Protein AF-A0A1X0Y558-F1 (afdb_monomer_lite)

Structure (mmCIF, N/CA/C/O backbone):
data_AF-A0A1X0Y558-F1
#
_entry.id   AF-A0A1X0Y558-F1
#
loop_
_atom_site.group_PDB
_atom_site.id
_atom_site.type_symbol
_atom_site.label_atom_id
_atom_site.label_alt_id
_atom_site.label_comp_id
_atom_site.label_asym_id
_atom_site.label_entity_id
_atom_site.label_seq_id
_atom_site.pdbx_PDB_ins_code
_atom_site.Cartn_x
_atom_site.Cartn_y
_atom_site.Cartn_z
_atom_site.occupancy
_atom_site.B_iso_or_equiv
_atom_site.auth_seq_id
_atom_site.auth_comp_id
_atom_site.auth_asym_id
_atom_site.auth_atom_id
_atom_site.pdbx_PDB_model_num
ATOM 1 N N . MET A 1 1 ? -13.950 27.191 13.788 1.00 58.34 1 MET A N 1
ATOM 2 C CA . MET A 1 1 ? -12.545 26.919 14.179 1.00 58.34 1 MET A CA 1
ATOM 3 C C . MET A 1 1 ? -12.080 25.517 13.777 1.00 58.34 1 MET A C 1
ATOM 5 O O . MET A 1 1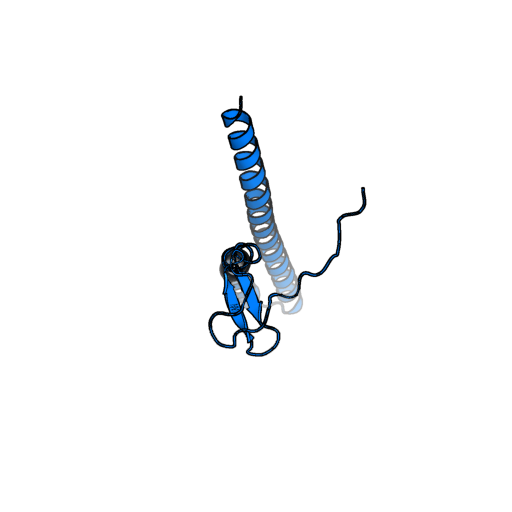 ? -11.037 25.411 13.156 1.00 58.34 1 MET A O 1
ATOM 9 N N . PHE A 1 2 ? -12.852 24.455 14.048 1.00 59.31 2 PHE A N 1
ATOM 10 C CA . PHE A 1 2 ? -12.465 23.069 13.726 1.00 59.31 2 PHE A CA 1
ATOM 11 C C . PHE A 1 2 ? -12.297 22.786 12.216 1.00 59.31 2 PHE A C 1
ATOM 13 O O . PHE A 1 2 ? -11.346 22.121 11.825 1.00 59.31 2 PHE A O 1
ATOM 20 N N . ALA A 1 3 ? -13.158 23.354 11.363 1.00 57.38 3 ALA A N 1
ATOM 21 C CA . ALA A 1 3 ? -13.090 23.170 9.906 1.00 57.38 3 ALA A CA 1
ATOM 22 C C . ALA A 1 3 ? -11.770 23.680 9.288 1.00 57.38 3 ALA A C 1
ATOM 24 O O . ALA A 1 3 ? -11.123 22.963 8.537 1.00 57.38 3 ALA A O 1
ATOM 25 N N . ILE A 1 4 ? -11.299 24.856 9.718 1.00 69.62 4 ILE A N 1
ATOM 26 C CA . ILE A 1 4 ? -10.053 25.472 9.224 1.00 69.62 4 ILE A CA 1
ATOM 27 C C . ILE A 1 4 ? -8.829 24.596 9.545 1.00 69.62 4 ILE A C 1
ATOM 29 O O . ILE A 1 4 ? -7.890 24.503 8.757 1.00 69.62 4 ILE A O 1
ATOM 33 N N . ILE A 1 5 ? -8.844 23.923 10.700 1.00 70.94 5 ILE A N 1
ATOM 34 C CA . ILE A 1 5 ? -7.765 23.019 11.119 1.00 70.94 5 ILE A CA 1
ATOM 35 C C . ILE A 1 5 ? -7.758 21.755 10.250 1.00 70.94 5 ILE A C 1
ATOM 37 O O . ILE A 1 5 ? -6.685 21.284 9.869 1.00 70.94 5 ILE A O 1
ATOM 41 N N . VAL A 1 6 ? -8.937 21.227 9.908 1.00 72.62 6 VAL A N 1
ATOM 42 C CA . VAL A 1 6 ? -9.075 20.056 9.032 1.00 72.62 6 VAL A CA 1
ATOM 43 C C . VAL A 1 6 ? -8.594 20.380 7.618 1.00 72.62 6 VAL A C 1
ATOM 45 O O . VAL A 1 6 ? -7.779 19.629 7.086 1.00 72.62 6 VAL A O 1
ATOM 48 N N . ASP A 1 7 ? -8.995 21.519 7.054 1.00 66.69 7 ASP A N 1
ATOM 49 C CA . ASP A 1 7 ? -8.587 21.936 5.706 1.00 66.69 7 ASP A CA 1
ATOM 50 C C . ASP A 1 7 ? -7.076 22.181 5.610 1.00 66.69 7 ASP A C 1
ATOM 52 O O . ASP A 1 7 ? -6.433 21.748 4.654 1.00 66.69 7 ASP A O 1
ATOM 56 N N . TYR A 1 8 ? -6.472 22.791 6.636 1.00 77.44 8 TYR A N 1
ATOM 57 C CA . TYR A 1 8 ? -5.022 22.989 6.700 1.00 77.44 8 TYR A CA 1
ATOM 58 C C . TYR A 1 8 ? -4.254 21.659 6.754 1.00 77.44 8 TYR A C 1
ATOM 60 O O . TYR A 1 8 ? -3.259 21.479 6.046 1.00 77.44 8 TYR A O 1
ATOM 68 N N . PHE A 1 9 ? -4.715 20.701 7.564 1.00 71.31 9 PHE A N 1
ATOM 69 C CA . PHE A 1 9 ? -4.091 19.378 7.644 1.00 71.31 9 PHE A CA 1
ATOM 70 C C . PHE A 1 9 ? -4.263 18.580 6.353 1.00 71.31 9 PHE A C 1
ATOM 72 O O . PHE A 1 9 ? -3.311 17.934 5.908 1.00 71.31 9 PHE A O 1
ATOM 79 N N . LEU A 1 10 ? -5.440 18.653 5.731 1.00 65.62 10 LEU A N 1
ATOM 80 C CA . LEU A 1 10 ? -5.721 17.986 4.467 1.00 65.62 10 LEU A CA 1
ATOM 81 C C . LEU A 1 10 ? -4.849 18.566 3.350 1.00 65.62 10 LEU A C 1
ATOM 83 O O . LEU A 1 10 ? -4.174 17.815 2.651 1.00 65.62 10 LEU A O 1
ATOM 87 N N . ALA A 1 11 ? -4.773 19.894 3.246 1.00 62.66 11 ALA A N 1
ATOM 88 C CA . ALA A 1 11 ? -3.935 20.581 2.272 1.00 62.66 11 ALA A CA 1
ATOM 89 C C . ALA A 1 11 ? -2.453 20.243 2.467 1.00 62.66 11 ALA A C 1
ATOM 91 O O . ALA A 1 11 ? -1.773 19.903 1.504 1.00 62.66 11 ALA A O 1
ATOM 92 N N . LYS A 1 12 ? -1.949 20.245 3.707 1.00 69.50 12 LYS A N 1
ATOM 93 C CA . LYS A 1 12 ? -0.552 19.894 4.009 1.00 69.50 12 LYS A CA 1
ATOM 94 C C . LYS A 1 12 ? -0.236 18.427 3.701 1.00 69.50 12 LYS A C 1
ATOM 96 O O . LYS A 1 12 ? 0.848 18.126 3.198 1.00 69.50 12 LYS A O 1
ATOM 101 N N . PHE A 1 13 ? -1.176 17.518 3.961 1.00 66.50 13 PHE A N 1
ATOM 102 C CA . PHE A 1 13 ? -1.039 16.095 3.646 1.00 66.50 13 PHE A CA 1
ATOM 103 C C . PHE A 1 13 ? -1.053 15.836 2.135 1.00 66.50 13 PHE A C 1
ATOM 105 O O . PHE A 1 13 ? -0.196 15.109 1.626 1.00 66.50 13 PHE A O 1
ATOM 112 N N . ILE A 1 14 ? -1.977 16.476 1.415 1.00 64.75 14 ILE A N 1
ATOM 113 C CA . ILE A 1 14 ? -2.054 16.426 -0.047 1.00 64.75 14 ILE A CA 1
ATOM 114 C C . ILE A 1 14 ? -0.765 17.002 -0.633 1.00 64.75 14 ILE A C 1
ATOM 116 O O . ILE A 1 14 ? -0.099 16.314 -1.396 1.00 64.75 14 ILE A O 1
ATOM 120 N N . TYR A 1 15 ? -0.340 18.191 -0.202 1.00 64.25 15 TYR A N 1
ATOM 121 C CA . TYR A 1 15 ? 0.850 18.868 -0.716 1.00 64.25 15 TYR A CA 1
ATOM 122 C C . TYR A 1 15 ? 2.136 18.059 -0.496 1.00 64.25 15 TYR A C 1
ATOM 124 O O . TYR A 1 15 ? 2.945 17.926 -1.411 1.00 64.25 15 TYR A O 1
ATOM 132 N N . SER A 1 16 ? 2.313 17.446 0.680 1.00 65.94 16 SER A N 1
ATOM 133 C CA . SER A 1 16 ? 3.480 16.600 0.964 1.00 65.94 16 SER A CA 1
ATOM 134 C C . SER A 1 16 ? 3.535 15.361 0.068 1.00 65.94 16 SER A C 1
ATOM 136 O O . SER A 1 16 ? 4.595 15.054 -0.478 1.00 65.94 16 SER A O 1
ATOM 138 N N . LYS A 1 17 ? 2.408 14.666 -0.130 1.00 63.56 17 LYS A N 1
ATOM 139 C CA . LYS A 1 17 ? 2.363 13.484 -1.003 1.00 63.56 17 LYS A CA 1
ATOM 140 C C . LYS A 1 17 ? 2.468 13.837 -2.486 1.00 63.56 17 LYS A C 1
ATOM 142 O O . LYS A 1 17 ? 3.075 13.080 -3.242 1.00 63.56 17 LYS A O 1
ATOM 147 N N . PHE A 1 18 ? 1.900 14.970 -2.890 1.00 65.62 18 PHE A N 1
ATOM 148 C CA . PHE A 1 18 ? 1.906 15.442 -4.272 1.00 65.62 18 PHE A CA 1
ATOM 149 C C . PHE A 1 18 ? 3.309 15.903 -4.684 1.00 65.62 18 PHE A C 1
ATOM 151 O O . PHE A 1 18 ? 3.806 15.502 -5.733 1.00 65.62 18 PHE A O 1
ATOM 158 N N . ASN A 1 19 ? 4.008 16.641 -3.818 1.00 71.81 19 ASN A N 1
ATOM 159 C CA . ASN A 1 19 ? 5.341 17.161 -4.119 1.00 71.81 19 ASN A CA 1
ATOM 160 C C . ASN A 1 19 ? 6.388 16.045 -4.295 1.00 71.81 19 ASN A C 1
ATOM 162 O O . ASN A 1 19 ? 7.187 16.088 -5.225 1.00 71.81 19 ASN A O 1
ATOM 166 N N . SER A 1 20 ? 6.356 14.993 -3.466 1.00 68.56 20 SER A N 1
ATOM 167 C CA . SER A 1 20 ? 7.279 13.855 -3.616 1.00 68.56 20 SER A CA 1
ATOM 168 C C . SER A 1 20 ? 7.025 13.035 -4.8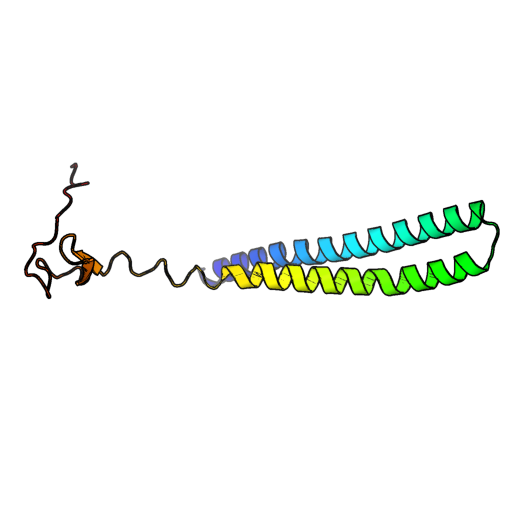85 1.00 68.56 20 SER A C 1
ATOM 170 O O . SER A 1 20 ? 7.967 12.496 -5.462 1.00 68.56 20 SER A O 1
ATOM 172 N N . PHE A 1 21 ? 5.773 12.952 -5.342 1.00 72.94 21 PHE A N 1
ATOM 173 C CA . PHE A 1 21 ? 5.430 12.273 -6.592 1.00 72.94 21 PHE A CA 1
ATOM 174 C C . PHE A 1 21 ? 5.939 13.054 -7.813 1.00 72.94 21 PHE A C 1
ATOM 176 O O . PHE A 1 21 ? 6.632 12.490 -8.660 1.00 72.94 21 PHE A O 1
ATOM 183 N N . PHE A 1 22 ? 5.678 14.364 -7.863 1.00 74.75 22 PHE A N 1
ATOM 184 C CA . PHE A 1 22 ? 6.154 15.226 -8.948 1.00 74.75 22 PHE A CA 1
ATOM 185 C C . PHE A 1 22 ? 7.680 15.351 -8.981 1.00 74.75 22 PHE A C 1
ATOM 187 O O . PHE A 1 22 ? 8.261 15.298 -10.063 1.00 74.75 22 PHE A O 1
ATOM 194 N N . ALA A 1 23 ? 8.343 15.429 -7.824 1.00 72.50 23 ALA A N 1
ATOM 195 C CA . ALA A 1 23 ? 9.803 15.434 -7.752 1.00 72.50 23 ALA A CA 1
ATOM 196 C C . ALA A 1 23 ? 10.415 14.144 -8.329 1.00 72.50 23 ALA A C 1
ATOM 198 O O . ALA A 1 23 ? 11.404 14.207 -9.057 1.00 72.50 23 ALA A O 1
ATOM 199 N N . GLY A 1 24 ? 9.804 12.982 -8.066 1.00 71.06 24 GLY A N 1
ATOM 200 C CA . GLY A 1 24 ? 10.246 11.700 -8.624 1.00 71.06 24 GLY A CA 1
ATOM 201 C C . GLY A 1 24 ? 10.091 11.619 -10.145 1.00 71.06 24 GLY A C 1
ATOM 202 O O . GLY A 1 24 ? 11.002 11.154 -10.833 1.00 71.06 24 GLY A O 1
ATOM 203 N N . ILE A 1 25 ? 8.976 12.122 -10.683 1.00 74.44 25 ILE A N 1
ATOM 204 C CA . ILE A 1 25 ? 8.751 12.200 -12.136 1.00 74.44 25 ILE A CA 1
ATOM 205 C C . ILE A 1 25 ? 9.762 13.151 -12.781 1.00 74.44 25 ILE A C 1
ATOM 207 O O . ILE A 1 25 ? 10.418 12.778 -13.751 1.00 74.44 25 ILE A O 1
ATOM 211 N N . LEU A 1 26 ? 9.936 14.348 -12.220 1.00 77.25 26 LEU A N 1
ATOM 212 C CA . LEU A 1 26 ? 10.850 15.355 -12.752 1.00 77.25 26 LEU A CA 1
ATOM 213 C C . LEU A 1 26 ? 12.306 14.861 -12.750 1.00 77.25 26 LEU A C 1
ATOM 215 O O . LEU A 1 26 ? 13.002 15.010 -13.750 1.00 77.25 26 LEU A O 1
ATOM 219 N N . PHE A 1 27 ? 12.749 14.204 -11.674 1.00 75.75 27 PHE A N 1
ATOM 220 C CA . PHE A 1 27 ? 14.086 13.607 -11.591 1.00 75.75 27 PHE A CA 1
ATOM 221 C C . PHE A 1 27 ? 14.281 12.460 -12.597 1.00 75.75 27 PHE A C 1
ATOM 223 O O . PHE A 1 27 ? 15.338 12.349 -13.221 1.00 75.75 27 PHE A O 1
ATOM 230 N N . SER A 1 28 ? 13.259 11.626 -12.804 1.00 67.12 28 SER A N 1
ATOM 231 C CA . SER A 1 28 ? 13.317 10.515 -13.766 1.00 67.12 28 SER A CA 1
ATOM 232 C C . SER A 1 28 ? 13.380 11.011 -15.213 1.00 67.12 28 SER A C 1
ATOM 234 O O . SER A 1 28 ? 14.148 10.482 -16.015 1.00 67.12 28 SER A O 1
ATOM 236 N N . LEU A 1 29 ? 12.629 12.067 -15.538 1.00 70.19 29 LEU A N 1
ATOM 237 C CA . LEU A 1 29 ? 12.669 12.706 -16.854 1.00 70.19 29 LEU A CA 1
ATOM 238 C C . LEU A 1 29 ? 14.020 13.385 -17.108 1.00 70.19 29 LEU A C 1
ATOM 240 O O . LEU A 1 29 ? 14.634 13.153 -18.147 1.00 70.19 29 LEU A O 1
ATOM 244 N N . LEU A 1 30 ? 14.521 14.166 -16.145 1.00 74.50 30 LEU A N 1
ATOM 245 C CA . LEU A 1 30 ? 15.810 14.854 -16.271 1.00 74.50 30 LEU A CA 1
ATOM 246 C C . LEU A 1 30 ? 16.983 13.870 -16.387 1.00 74.50 30 LEU A C 1
ATOM 248 O O . LEU A 1 30 ? 17.843 14.047 -17.245 1.00 74.50 30 LEU A O 1
ATOM 252 N N . SER A 1 31 ? 17.007 12.809 -15.574 1.00 76.38 31 SER A N 1
ATOM 253 C CA . SER A 1 31 ? 18.089 11.813 -15.608 1.00 76.38 31 SER A CA 1
ATOM 254 C C . SER A 1 31 ? 18.078 10.949 -16.871 1.00 76.38 31 SER A C 1
ATOM 256 O O . SER A 1 31 ? 19.146 10.659 -17.407 1.00 76.38 31 SER A O 1
ATOM 258 N N . GLY A 1 32 ? 16.900 10.570 -17.380 1.00 65.44 32 GLY A N 1
ATOM 259 C CA . GLY A 1 32 ? 16.773 9.766 -18.598 1.00 65.44 32 GLY A CA 1
ATOM 260 C C . GLY A 1 32 ? 17.189 10.515 -19.865 1.00 65.44 32 GLY A C 1
ATOM 261 O O . GLY A 1 32 ? 17.865 9.945 -20.719 1.00 65.44 32 GLY A O 1
ATOM 262 N N . ILE A 1 33 ? 16.839 11.801 -19.967 1.00 72.38 33 ILE A N 1
ATOM 263 C CA . ILE A 1 33 ? 17.258 12.650 -21.092 1.00 72.38 33 ILE A CA 1
ATOM 264 C C . ILE A 1 33 ? 18.775 12.853 -21.056 1.00 72.38 33 ILE A C 1
ATOM 266 O O . ILE A 1 33 ? 19.443 12.718 -22.080 1.00 72.38 33 ILE A O 1
ATOM 270 N N . PHE A 1 34 ? 19.335 13.123 -19.873 1.00 74.00 34 PHE A N 1
ATOM 271 C CA . PHE A 1 34 ? 20.765 13.384 -19.734 1.00 74.00 34 PHE A CA 1
ATOM 272 C C . PHE A 1 34 ? 21.610 12.130 -20.003 1.00 74.00 34 PHE A C 1
ATOM 274 O O . PHE A 1 34 ? 22.591 12.200 -20.738 1.00 74.00 34 PHE A O 1
ATOM 281 N N . SER A 1 35 ? 21.222 10.964 -19.475 1.00 75.69 35 SER A N 1
ATOM 282 C CA . SER A 1 35 ? 21.994 9.729 -19.671 1.00 75.69 35 SER A CA 1
ATOM 283 C C . SER A 1 35 ? 21.928 9.215 -21.111 1.00 75.69 35 SER A C 1
ATOM 285 O O . SER A 1 35 ? 22.961 8.836 -21.662 1.00 75.69 35 SER A O 1
ATOM 287 N N . GLY A 1 36 ? 20.754 9.259 -21.749 1.00 67.62 36 GLY A N 1
ATOM 288 C CA . GLY A 1 36 ? 20.581 8.826 -23.138 1.00 67.62 36 GLY A CA 1
ATOM 289 C C . GLY A 1 36 ? 21.337 9.710 -24.130 1.00 67.62 36 GLY A C 1
ATOM 290 O O . GLY A 1 36 ? 21.965 9.201 -25.058 1.00 67.62 36 GLY A O 1
ATOM 291 N N . PHE A 1 37 ? 21.341 11.025 -23.899 1.00 71.44 37 PHE A N 1
ATOM 292 C CA . PHE A 1 37 ? 22.056 11.974 -24.750 1.00 71.44 37 PHE A CA 1
ATOM 293 C C . PHE A 1 37 ? 23.577 11.827 -24.628 1.00 71.44 37 PHE A C 1
ATOM 295 O O . PHE A 1 37 ? 24.275 11.736 -25.637 1.00 71.44 37 PHE A O 1
ATOM 302 N N . ILE A 1 38 ? 24.094 11.735 -23.398 1.00 77.88 38 ILE A N 1
ATOM 303 C CA . ILE A 1 38 ? 25.533 11.577 -23.153 1.00 77.88 38 ILE A CA 1
ATOM 304 C C . ILE A 1 38 ? 26.034 10.227 -23.678 1.00 77.88 38 ILE A C 1
ATOM 306 O O . ILE A 1 38 ? 27.056 10.179 -24.359 1.00 77.88 38 ILE A O 1
ATOM 310 N N . PHE A 1 39 ? 25.304 9.135 -23.431 1.00 74.25 39 PHE A N 1
ATOM 311 C CA . PHE A 1 39 ? 25.684 7.812 -23.930 1.00 74.25 39 PHE A CA 1
ATOM 312 C C . PHE A 1 39 ? 25.647 7.744 -25.464 1.00 74.25 39 PHE A C 1
ATOM 314 O O . PHE A 1 39 ? 26.560 7.188 -26.076 1.00 74.25 39 PHE A O 1
ATOM 321 N N . GLY A 1 40 ? 24.637 8.356 -26.094 1.00 69.00 40 GLY A N 1
ATOM 322 C CA . GLY A 1 40 ? 24.534 8.463 -27.551 1.00 69.00 40 GLY A CA 1
ATOM 323 C C . GLY A 1 40 ? 25.679 9.262 -28.178 1.00 69.00 40 GLY A C 1
ATOM 324 O O . GLY A 1 40 ? 26.257 8.812 -29.166 1.00 69.00 40 GLY A O 1
ATOM 325 N N . LEU A 1 41 ? 26.060 10.398 -27.580 1.00 76.25 41 LEU A N 1
ATOM 326 C CA . LEU A 1 41 ? 27.198 11.201 -28.042 1.00 76.25 41 LEU A CA 1
ATOM 327 C C . LEU A 1 41 ? 28.526 10.453 -27.914 1.00 76.25 41 LEU A C 1
ATOM 329 O O . LEU A 1 41 ? 29.292 10.411 -28.873 1.00 76.25 41 LEU A O 1
ATOM 333 N N . ILE A 1 42 ? 28.791 9.838 -26.759 1.00 79.75 42 ILE A N 1
ATOM 334 C CA . ILE A 1 42 ? 30.037 9.093 -26.525 1.00 79.75 42 ILE A CA 1
ATOM 335 C C . ILE A 1 42 ? 30.141 7.914 -27.498 1.00 79.75 42 ILE A C 1
ATOM 337 O O . ILE A 1 42 ? 31.176 7.722 -28.129 1.00 79.75 42 ILE A O 1
ATOM 341 N N . THR A 1 43 ? 29.061 7.150 -27.666 1.00 73.12 43 THR A N 1
ATOM 342 C CA . THR A 1 43 ? 29.053 5.973 -28.547 1.00 73.12 43 THR A CA 1
ATOM 343 C C . THR A 1 43 ? 29.205 6.369 -30.016 1.00 73.12 43 THR A C 1
ATOM 345 O O . THR A 1 43 ? 29.963 5.730 -30.741 1.00 73.12 43 THR A O 1
ATOM 348 N N . GLY A 1 44 ? 28.546 7.451 -30.447 1.00 70.38 44 GLY A N 1
ATOM 349 C CA . GLY A 1 44 ? 28.690 7.993 -31.800 1.00 70.38 44 GLY A CA 1
ATOM 350 C C . GLY A 1 44 ? 30.106 8.499 -32.091 1.00 70.38 44 GLY A C 1
ATOM 351 O O . GLY A 1 44 ? 30.627 8.250 -33.173 1.00 70.38 44 GLY A O 1
ATOM 352 N N . LEU A 1 45 ? 30.765 9.129 -31.112 1.00 79.25 45 LEU A N 1
ATOM 353 C CA . LEU A 1 45 ? 32.164 9.556 -31.236 1.00 79.25 45 LEU A CA 1
ATOM 354 C C . LEU A 1 45 ? 33.142 8.375 -31.311 1.00 79.25 45 LEU A C 1
ATOM 356 O O . LEU A 1 45 ? 34.140 8.466 -32.018 1.00 79.25 45 LEU A O 1
ATOM 360 N N . ILE A 1 46 ? 32.875 7.282 -30.589 1.00 80.81 46 ILE A N 1
ATOM 361 C CA . ILE A 1 46 ? 33.751 6.100 -30.566 1.00 80.81 46 ILE A CA 1
ATOM 362 C C . ILE A 1 46 ? 33.597 5.254 -31.837 1.00 80.81 46 ILE A C 1
ATOM 364 O O . ILE A 1 46 ? 34.592 4.758 -32.357 1.00 80.81 46 ILE A O 1
ATOM 368 N N . LEU A 1 47 ? 32.365 5.056 -32.318 1.00 80.06 47 LEU A N 1
ATOM 369 C CA . LEU A 1 47 ? 32.074 4.135 -33.424 1.00 80.06 47 LEU A CA 1
ATOM 370 C C . LEU A 1 47 ? 32.039 4.810 -34.803 1.00 80.06 47 LEU A C 1
ATOM 372 O O . LEU A 1 47 ? 32.145 4.107 -35.802 1.00 80.06 47 LEU A O 1
ATOM 376 N N . GLY A 1 48 ? 31.916 6.143 -34.870 1.00 76.31 48 GLY A N 1
ATOM 377 C CA . GLY A 1 48 ? 31.996 6.908 -36.122 1.00 76.31 48 GLY A CA 1
ATOM 378 C C . GLY A 1 48 ? 30.887 6.608 -37.137 1.00 76.31 48 GLY A C 1
ATOM 379 O O . GLY A 1 48 ? 31.085 6.838 -38.326 1.00 76.31 48 GLY A O 1
ATOM 380 N N . ASP A 1 49 ? 29.752 6.068 -36.687 1.00 70.75 49 ASP A N 1
ATOM 381 C CA . ASP A 1 49 ? 28.673 5.583 -37.549 1.00 70.75 49 ASP A CA 1
ATOM 382 C C . ASP A 1 49 ? 27.347 6.295 -37.216 1.00 70.75 49 ASP A C 1
ATOM 384 O O . ASP A 1 49 ? 26.803 6.193 -36.108 1.00 70.75 49 ASP A O 1
ATOM 388 N N . ASP A 1 50 ? 26.831 7.034 -38.200 1.00 70.06 50 ASP A N 1
ATOM 389 C CA . ASP A 1 50 ? 25.651 7.906 -38.111 1.00 70.06 50 ASP A CA 1
ATOM 390 C C . ASP A 1 50 ? 24.368 7.133 -37.757 1.00 70.06 50 ASP A C 1
ATOM 392 O O . ASP A 1 50 ? 23.403 7.683 -37.211 1.00 70.06 50 ASP A O 1
ATOM 396 N N . THR A 1 51 ? 24.354 5.820 -38.001 1.00 69.56 51 THR A N 1
ATOM 397 C CA . THR A 1 51 ? 23.213 4.951 -37.692 1.00 69.56 51 THR A CA 1
ATOM 398 C C . THR A 1 51 ? 22.958 4.807 -36.185 1.00 69.56 51 THR A C 1
ATOM 400 O O . THR A 1 51 ? 21.815 4.575 -35.768 1.00 69.56 51 THR A O 1
ATOM 403 N N . TYR A 1 52 ? 23.976 5.012 -35.340 1.00 65.56 52 TYR A N 1
ATOM 404 C CA . TYR A 1 52 ? 23.846 4.959 -33.879 1.00 65.56 52 TYR A CA 1
ATOM 405 C C . TYR A 1 52 ? 23.238 6.230 -33.287 1.00 65.56 52 TYR A C 1
ATOM 407 O O . TYR A 1 52 ? 22.501 6.137 -32.303 1.00 65.56 52 TYR A O 1
ATOM 415 N N . GLN A 1 53 ? 23.457 7.398 -33.900 1.00 64.44 53 GLN A N 1
ATOM 416 C CA . GLN A 1 53 ? 22.805 8.638 -33.467 1.00 64.44 53 GLN A CA 1
ATOM 417 C C . GLN A 1 53 ? 21.283 8.547 -33.629 1.00 64.44 53 GLN A C 1
ATOM 419 O O . GLN A 1 53 ? 20.544 8.859 -32.694 1.00 64.44 53 GLN A O 1
ATOM 424 N N . ALA A 1 54 ? 20.803 8.024 -34.762 1.00 64.12 54 ALA A N 1
ATOM 425 C CA . ALA A 1 54 ? 19.370 7.853 -35.006 1.00 64.12 54 ALA A CA 1
ATOM 426 C C . ALA A 1 54 ? 18.723 6.856 -34.024 1.00 64.12 54 ALA A C 1
ATOM 428 O O . ALA A 1 54 ? 17.646 7.113 -33.480 1.00 64.12 54 ALA A O 1
ATOM 429 N N . ARG A 1 55 ? 19.394 5.733 -33.732 1.00 65.56 55 ARG A N 1
ATOM 430 C CA . ARG A 1 55 ? 18.900 4.740 -32.760 1.00 65.56 55 ARG A CA 1
ATOM 431 C C . ARG A 1 55 ? 18.919 5.265 -31.323 1.00 65.56 55 ARG A C 1
ATOM 433 O O . ARG A 1 55 ? 17.984 4.989 -30.572 1.00 65.56 55 ARG A O 1
ATOM 440 N N . ALA A 1 56 ? 19.924 6.058 -30.950 1.00 63.00 56 ALA A N 1
ATOM 441 C CA . ALA A 1 56 ? 19.995 6.702 -29.640 1.00 63.00 56 ALA A CA 1
ATOM 442 C C . ALA A 1 56 ? 18.855 7.715 -29.430 1.00 63.00 56 ALA A C 1
ATOM 444 O O . ALA A 1 56 ? 18.277 7.766 -28.345 1.00 63.00 56 ALA A O 1
ATOM 445 N N . MET A 1 57 ? 18.460 8.458 -30.469 1.00 65.62 57 MET A N 1
ATOM 446 C CA . MET A 1 57 ? 17.328 9.396 -30.409 1.00 65.62 57 MET A CA 1
ATOM 447 C C . MET A 1 57 ? 15.973 8.690 -30.225 1.00 65.62 57 MET A C 1
ATOM 449 O O . MET A 1 57 ? 15.125 9.150 -29.456 1.00 65.62 57 MET A O 1
ATOM 453 N N . ILE A 1 58 ? 15.773 7.539 -30.873 1.00 68.25 58 ILE A N 1
ATOM 454 C CA . ILE A 1 58 ? 14.557 6.723 -30.702 1.00 68.25 58 ILE A CA 1
ATOM 455 C C . ILE A 1 58 ? 14.524 6.083 -29.300 1.00 68.25 58 ILE A C 1
ATOM 457 O O . ILE A 1 58 ? 13.487 6.059 -28.638 1.00 68.25 58 ILE A O 1
ATOM 461 N N . GLY A 1 59 ? 15.669 5.614 -28.796 1.00 61.91 59 GLY A N 1
ATOM 462 C CA . GLY A 1 59 ? 15.781 5.097 -27.429 1.00 61.91 59 GLY A CA 1
ATOM 463 C C . GLY A 1 59 ? 15.499 6.164 -26.365 1.00 61.91 59 GLY A C 1
ATOM 464 O O . GLY A 1 59 ? 14.748 5.913 -25.423 1.00 61.91 59 GLY A O 1
ATOM 465 N N . ALA A 1 60 ? 16.029 7.376 -26.547 1.00 63.00 60 ALA A N 1
ATOM 466 C CA . ALA A 1 60 ? 15.837 8.501 -25.630 1.00 63.00 60 ALA A CA 1
ATOM 467 C C . ALA A 1 60 ? 14.383 8.997 -25.564 1.00 63.00 60 ALA A C 1
ATOM 469 O O . ALA A 1 60 ? 13.975 9.557 -24.548 1.00 63.00 60 ALA A O 1
ATOM 470 N N . THR A 1 61 ? 13.589 8.772 -26.613 1.00 67.50 61 THR A N 1
ATOM 471 C CA . THR A 1 61 ? 12.173 9.164 -26.636 1.00 67.50 61 THR A CA 1
ATOM 472 C C . THR A 1 61 ? 11.270 8.132 -25.974 1.00 67.50 61 THR A C 1
ATOM 474 O O . THR A 1 61 ? 10.364 8.526 -25.251 1.00 67.50 61 THR A O 1
ATOM 477 N N . LEU A 1 62 ? 11.518 6.827 -26.134 1.00 68.62 62 LEU A N 1
ATOM 478 C CA . LEU A 1 62 ? 10.668 5.771 -25.556 1.00 68.62 62 LEU A CA 1
ATOM 479 C C . LEU A 1 62 ? 11.002 5.431 -24.095 1.00 68.62 62 LEU A C 1
ATOM 481 O O . LEU A 1 62 ? 10.104 5.122 -23.308 1.00 68.62 62 LEU A O 1
ATOM 485 N N . HIS A 1 63 ? 12.276 5.516 -23.706 1.00 68.56 63 HIS A N 1
ATOM 486 C CA . HIS A 1 63 ? 12.734 5.182 -22.356 1.00 68.56 63 HIS A CA 1
ATOM 487 C C . HIS A 1 63 ? 12.043 5.966 -21.214 1.00 68.56 63 HIS A C 1
ATOM 489 O O . HIS A 1 63 ? 11.639 5.321 -20.242 1.00 68.56 63 HIS A O 1
ATOM 495 N N . PRO A 1 64 ? 11.828 7.301 -21.288 1.00 68.12 64 PRO A N 1
ATOM 496 C CA . PRO A 1 64 ? 11.164 8.041 -20.210 1.00 68.12 64 PRO A CA 1
ATOM 497 C C . PRO A 1 64 ? 9.706 7.615 -19.982 1.00 68.12 64 PRO A C 1
ATOM 499 O O . PRO A 1 64 ? 9.233 7.633 -18.848 1.00 68.12 64 PRO A O 1
ATOM 502 N N . PHE A 1 65 ? 8.990 7.178 -21.025 1.00 73.25 65 PHE A N 1
ATOM 503 C CA . PHE A 1 65 ? 7.614 6.696 -20.869 1.00 73.25 65 PHE A CA 1
ATOM 504 C C . PHE A 1 65 ? 7.568 5.354 -20.136 1.00 73.25 65 PHE A C 1
ATOM 506 O O . PHE A 1 65 ? 6.743 5.164 -19.242 1.00 73.25 65 PHE A O 1
ATOM 513 N N . VAL A 1 66 ? 8.484 4.439 -20.466 1.00 79.06 66 VAL A N 1
ATOM 514 C CA . VAL A 1 66 ? 8.562 3.121 -19.821 1.00 79.06 66 VAL A CA 1
ATOM 515 C C . VAL A 1 66 ? 8.932 3.260 -18.344 1.00 79.06 66 VAL A C 1
ATOM 517 O O . VAL A 1 66 ? 8.283 2.652 -17.490 1.00 79.06 66 VAL A O 1
ATOM 520 N N . THR A 1 67 ? 9.918 4.098 -18.009 1.00 76.38 67 THR A N 1
ATOM 521 C CA . THR A 1 67 ? 10.318 4.315 -16.611 1.00 76.38 67 THR A CA 1
ATOM 522 C C . THR A 1 67 ? 9.226 5.018 -15.805 1.00 76.38 67 THR A C 1
ATOM 524 O O . THR A 1 67 ? 8.963 4.605 -14.674 1.00 76.38 67 THR A O 1
ATOM 527 N N . SER A 1 68 ? 8.513 5.995 -16.383 1.00 77.12 68 SER A N 1
ATOM 528 C CA . SER A 1 68 ? 7.344 6.614 -15.744 1.00 77.12 68 SER A CA 1
ATOM 529 C C . SER A 1 68 ? 6.228 5.608 -15.464 1.00 77.12 68 SER A C 1
ATOM 531 O O . SER A 1 68 ? 5.698 5.602 -14.353 1.00 77.12 68 SER A O 1
ATOM 533 N N . ILE A 1 69 ? 5.890 4.725 -16.411 1.00 81.62 69 ILE A N 1
ATOM 534 C CA . ILE A 1 69 ? 4.859 3.692 -16.204 1.00 81.62 69 ILE A CA 1
ATOM 535 C C . ILE A 1 69 ? 5.270 2.738 -15.077 1.00 81.62 69 ILE A C 1
ATOM 537 O O . ILE A 1 69 ? 4.471 2.473 -14.178 1.00 81.62 69 ILE A O 1
ATOM 541 N N . ILE A 1 70 ? 6.522 2.267 -15.067 1.00 82.31 70 ILE A N 1
ATOM 542 C CA . ILE A 1 70 ? 7.040 1.392 -14.004 1.00 82.31 70 ILE A CA 1
ATOM 543 C C . ILE A 1 70 ? 6.959 2.090 -12.641 1.00 82.31 70 ILE A C 1
ATOM 545 O O . ILE A 1 70 ? 6.493 1.496 -11.666 1.00 82.31 70 ILE A O 1
ATOM 549 N N . PHE A 1 71 ? 7.355 3.362 -12.564 1.00 79.31 71 PHE A N 1
ATOM 550 C CA . PHE A 1 71 ? 7.311 4.129 -11.322 1.00 79.31 71 PHE A CA 1
ATOM 551 C C . PHE A 1 71 ? 5.875 4.334 -10.824 1.00 79.31 71 PHE A C 1
ATOM 553 O O . PHE A 1 71 ? 5.614 4.171 -9.632 1.00 79.31 71 PHE A O 1
ATOM 560 N N . ILE A 1 72 ? 4.926 4.608 -11.727 1.00 81.31 72 ILE A N 1
ATOM 561 C CA . ILE A 1 72 ? 3.493 4.700 -11.412 1.00 81.31 72 ILE A CA 1
ATOM 562 C C . ILE A 1 72 ? 2.986 3.366 -10.856 1.00 81.31 72 ILE A C 1
ATOM 564 O O . ILE A 1 72 ? 2.355 3.349 -9.801 1.00 81.31 72 ILE A O 1
ATOM 568 N N . VAL A 1 73 ? 3.306 2.239 -11.497 1.00 83.38 73 VAL A N 1
ATOM 569 C CA . VAL A 1 73 ? 2.899 0.902 -11.028 1.00 83.38 73 VAL A CA 1
ATOM 570 C C . VAL A 1 73 ? 3.458 0.609 -9.630 1.00 83.38 73 VAL A C 1
ATOM 572 O O . VAL A 1 73 ? 2.721 0.152 -8.752 1.00 83.38 73 VAL A O 1
ATOM 575 N N . ILE A 1 74 ? 4.736 0.914 -9.382 1.00 80.31 74 ILE A N 1
ATOM 576 C CA . ILE A 1 74 ? 5.372 0.743 -8.065 1.00 80.31 74 ILE A CA 1
ATOM 577 C C . ILE A 1 74 ? 4.718 1.657 -7.019 1.00 80.31 74 ILE A C 1
ATOM 579 O O . ILE A 1 74 ? 4.388 1.207 -5.918 1.00 80.31 74 ILE A O 1
ATOM 583 N N . TYR A 1 75 ? 4.490 2.927 -7.357 1.00 78.12 75 TYR A N 1
ATOM 584 C CA . TYR A 1 75 ? 3.852 3.904 -6.477 1.00 78.12 75 TYR A CA 1
ATOM 585 C C . TYR A 1 75 ? 2.431 3.481 -6.086 1.00 78.12 75 TYR A C 1
ATOM 587 O O . TYR A 1 75 ? 2.072 3.540 -4.904 1.00 78.12 75 TYR A O 1
ATOM 595 N N . LEU A 1 76 ? 1.639 3.005 -7.052 1.00 79.56 76 LEU A N 1
ATOM 596 C CA . LEU A 1 76 ? 0.286 2.497 -6.828 1.00 79.56 76 LEU A CA 1
ATOM 597 C C . LEU A 1 76 ? 0.304 1.255 -5.932 1.00 79.56 76 LEU A C 1
ATOM 599 O O . LEU A 1 76 ? -0.432 1.204 -4.947 1.00 79.56 76 LEU A O 1
ATOM 603 N N . LYS A 1 77 ? 1.196 0.292 -6.194 1.00 79.31 77 LYS A N 1
ATOM 604 C CA . LYS A 1 77 ? 1.338 -0.923 -5.374 1.00 79.31 77 LYS A CA 1
ATOM 605 C C . LYS A 1 77 ? 1.695 -0.604 -3.918 1.00 79.31 77 LYS A C 1
ATOM 607 O O . LYS A 1 77 ? 1.134 -1.201 -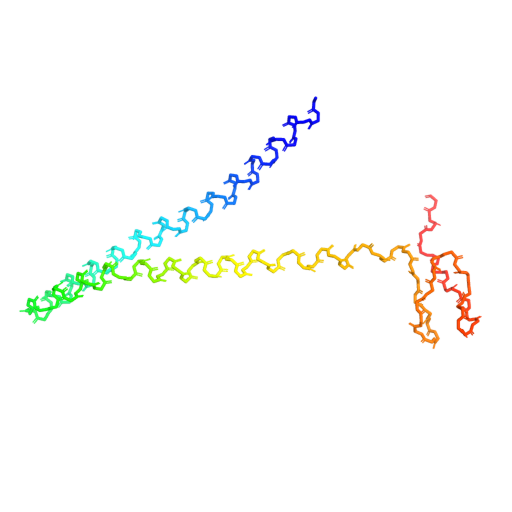2.997 1.00 79.31 77 LYS A O 1
ATOM 612 N N . ASN A 1 78 ? 2.594 0.353 -3.699 1.00 70.00 78 ASN A N 1
ATOM 613 C CA . ASN A 1 78 ? 3.039 0.739 -2.360 1.00 70.00 78 ASN A CA 1
ATOM 614 C C . ASN A 1 78 ? 1.969 1.520 -1.579 1.00 70.00 78 ASN A C 1
ATOM 616 O O . ASN A 1 78 ? 1.797 1.277 -0.384 1.00 70.00 78 ASN A O 1
ATOM 620 N N . ASN A 1 79 ? 1.209 2.404 -2.238 1.00 66.00 79 ASN A N 1
ATOM 621 C CA . ASN A 1 79 ? 0.098 3.120 -1.596 1.00 66.00 79 ASN A CA 1
ATOM 622 C C . ASN A 1 79 ? -1.136 2.230 -1.368 1.00 66.00 79 ASN A C 1
ATOM 624 O O . ASN A 1 79 ? -1.890 2.469 -0.429 1.00 66.00 79 ASN A O 1
ATOM 628 N N . PHE A 1 80 ? -1.340 1.179 -2.167 1.00 63.31 80 PHE A N 1
ATOM 629 C CA . PHE A 1 80 ? -2.464 0.258 -1.969 1.00 63.31 80 PHE A CA 1
ATOM 630 C C . PHE A 1 80 ? -2.288 -0.627 -0.723 1.00 63.31 80 PHE A C 1
ATOM 632 O O . PHE A 1 80 ? -3.256 -0.945 -0.034 1.00 63.31 80 PHE A O 1
ATOM 639 N N . LYS A 1 81 ? -1.043 -0.970 -0.361 1.00 54.47 81 LYS A N 1
ATOM 640 C CA . LYS A 1 81 ? -0.736 -1.857 0.778 1.00 54.47 81 LYS A CA 1
ATOM 641 C C . LYS A 1 81 ? -1.055 -1.247 2.156 1.00 54.47 81 LYS A C 1
ATOM 643 O O . LYS A 1 81 ? -1.122 -1.977 3.142 1.00 54.47 81 LYS A O 1
ATOM 648 N N . SER A 1 82 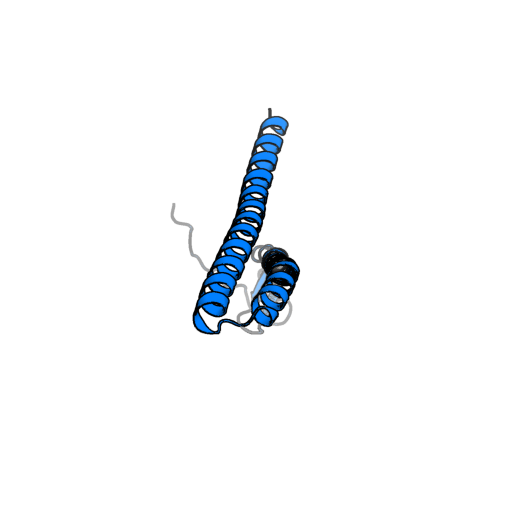? -1.265 0.068 2.257 1.00 53.78 82 SER A N 1
ATOM 649 C CA . SER A 1 82 ? -1.462 0.760 3.543 1.00 53.78 82 SER A CA 1
ATOM 650 C C . SER A 1 82 ? -2.908 0.729 4.061 1.00 53.78 82 SER A C 1
ATOM 652 O O . SER A 1 82 ? -3.119 0.879 5.262 1.00 53.78 82 SER A O 1
ATOM 654 N N . ASN A 1 83 ? -3.901 0.489 3.197 1.00 51.62 83 ASN A N 1
ATOM 655 C CA . ASN A 1 83 ? -5.317 0.581 3.579 1.00 51.62 83 ASN A CA 1
ATOM 656 C C . ASN A 1 83 ? -5.908 -0.725 4.134 1.00 51.62 83 ASN A C 1
ATOM 658 O O . ASN A 1 83 ? -6.957 -0.699 4.771 1.00 51.62 83 ASN A O 1
ATOM 662 N N . THR A 1 84 ? -5.236 -1.865 3.964 1.00 53.31 84 THR A N 1
ATOM 663 C CA . THR A 1 84 ? -5.770 -3.171 4.395 1.00 53.31 84 THR A CA 1
ATOM 664 C C . THR A 1 84 ? -5.369 -3.556 5.827 1.00 53.31 84 THR A C 1
ATOM 666 O O . THR A 1 84 ? -6.001 -4.413 6.437 1.00 53.31 84 THR A O 1
ATOM 669 N N . LEU A 1 85 ? -4.357 -2.905 6.415 1.00 52.75 85 LEU A N 1
ATOM 670 C CA . LEU A 1 85 ? -3.880 -3.207 7.778 1.00 52.75 85 LEU A CA 1
ATOM 671 C C . LEU A 1 85 ? -4.585 -2.403 8.883 1.00 52.75 85 LEU A C 1
ATOM 673 O O . LEU A 1 85 ? -4.461 -2.737 10.063 1.00 52.75 85 LEU A O 1
ATOM 677 N N . LEU A 1 86 ? -5.358 -1.375 8.523 1.00 52.34 86 LEU A N 1
ATOM 678 C CA . LEU A 1 86 ? -6.105 -0.547 9.477 1.00 52.34 86 LEU A CA 1
ATOM 679 C C . LEU A 1 86 ? -7.447 -1.158 9.917 1.00 52.34 86 LEU A C 1
ATOM 681 O O . LEU A 1 86 ? -8.055 -0.655 10.855 1.00 52.34 86 LEU A O 1
ATOM 685 N N . SER A 1 87 ? -7.883 -2.276 9.326 1.00 50.00 87 SER A N 1
ATOM 686 C CA . SER A 1 87 ? -9.152 -2.929 9.692 1.00 50.00 87 SER A CA 1
ATOM 687 C C . SER A 1 87 ? -9.030 -3.962 10.831 1.00 50.00 87 SER A C 1
ATOM 689 O O . SER A 1 87 ? -10.009 -4.238 11.518 1.00 50.00 87 SER A O 1
ATOM 691 N N . PHE A 1 88 ? -7.829 -4.469 11.145 1.00 52.78 88 PHE A N 1
ATOM 692 C CA . PHE A 1 88 ? -7.640 -5.485 12.203 1.00 52.78 88 PHE A CA 1
ATOM 693 C C . PHE A 1 88 ? -7.151 -4.947 13.560 1.00 52.78 88 PHE A C 1
ATOM 695 O O . PHE A 1 88 ? -7.027 -5.706 14.524 1.00 52.78 88 PHE A O 1
ATOM 702 N N . LYS A 1 89 ? -6.898 -3.639 13.695 1.00 50.97 89 LYS A N 1
ATOM 703 C CA . LYS A 1 89 ? -6.427 -3.037 14.959 1.00 50.97 89 LYS A CA 1
ATOM 704 C C . LYS A 1 89 ? -7.547 -2.382 15.782 1.00 50.97 89 LYS A C 1
ATOM 706 O O . LYS A 1 89 ? -7.263 -1.511 16.595 1.00 50.97 89 LYS A O 1
ATOM 711 N N . GLN A 1 90 ? -8.808 -2.796 15.619 1.00 53.00 90 GLN A N 1
ATOM 712 C CA . GLN A 1 90 ? -9.928 -2.179 16.349 1.00 53.00 90 GLN A CA 1
ATOM 713 C C . GLN A 1 90 ? -10.963 -3.161 16.922 1.00 53.00 90 GLN A C 1
ATOM 715 O O . GLN A 1 90 ? -12.150 -2.860 16.968 1.00 53.00 90 GLN A O 1
ATOM 720 N N . THR A 1 91 ? -10.539 -4.319 17.437 1.00 51.16 9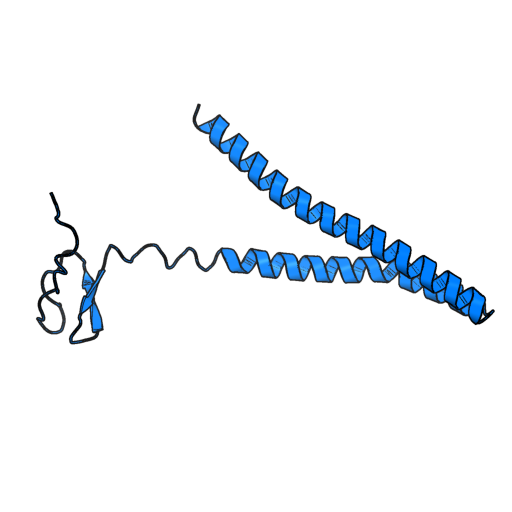1 THR A N 1
ATOM 721 C CA . THR A 1 91 ? -11.428 -5.188 18.249 1.00 51.16 91 THR A CA 1
ATOM 722 C C . THR A 1 91 ? -10.763 -5.867 19.448 1.00 51.16 91 THR A C 1
ATOM 724 O O . THR A 1 91 ? -11.448 -6.569 20.191 1.00 51.16 91 THR A O 1
ATOM 727 N N . ARG A 1 92 ? -9.478 -5.601 19.743 1.00 55.56 92 ARG A N 1
ATOM 728 C CA . ARG A 1 92 ? -8.806 -6.189 20.925 1.00 55.56 92 ARG A CA 1
ATOM 729 C C . ARG A 1 92 ? -9.440 -5.811 22.271 1.00 55.56 92 ARG A C 1
ATOM 731 O O . ARG A 1 92 ? -9.147 -6.466 23.260 1.00 55.56 92 ARG A O 1
ATOM 738 N N . SER A 1 93 ? -10.301 -4.791 22.336 1.00 61.59 93 SER A N 1
ATOM 739 C CA . SER A 1 93 ? -10.962 -4.402 23.593 1.00 61.59 93 SER A CA 1
ATOM 740 C C . SER A 1 93 ? -12.363 -4.993 23.793 1.00 61.59 93 SER A C 1
ATOM 742 O O . SER A 1 93 ? -12.949 -4.770 24.851 1.00 61.59 93 SER A O 1
ATOM 744 N N . LYS A 1 94 ? -12.920 -5.733 22.823 1.00 77.38 94 LYS A N 1
ATOM 745 C CA . LYS A 1 94 ? -14.289 -6.278 22.927 1.00 77.38 94 LYS A CA 1
ATOM 746 C C . LYS A 1 94 ? -14.352 -7.762 23.291 1.00 77.38 94 LYS A C 1
ATOM 748 O O . LYS A 1 94 ? -15.396 -8.200 23.767 1.00 77.38 94 LYS A O 1
ATOM 753 N N . TYR A 1 95 ? -13.254 -8.503 23.150 1.00 85.31 95 TYR A N 1
ATOM 754 C CA . TYR A 1 95 ? -13.225 -9.958 23.321 1.00 85.31 95 TYR A CA 1
ATOM 755 C C . TYR A 1 95 ? -12.005 -10.415 24.129 1.00 85.31 95 TYR A C 1
ATOM 757 O O . TYR A 1 95 ? -10.994 -9.714 24.169 1.00 85.31 95 TYR A O 1
ATOM 765 N N . TRP A 1 96 ? -12.095 -11.580 24.774 1.00 88.38 96 TRP A N 1
ATOM 766 C CA . TRP A 1 96 ? -10.965 -12.272 25.406 1.00 88.38 96 TRP A CA 1
ATOM 767 C C . TRP A 1 96 ? -10.913 -13.733 24.953 1.00 88.38 96 TRP A C 1
ATOM 769 O O . TRP A 1 96 ? -11.950 -14.376 24.807 1.00 88.38 96 TRP A O 1
ATOM 779 N N . SER A 1 97 ? -9.710 -14.259 24.733 1.00 90.88 97 SER A N 1
ATOM 780 C CA . SER A 1 97 ? -9.508 -15.651 24.320 1.00 90.88 97 SER A CA 1
ATOM 781 C C . SER A 1 97 ? -9.374 -16.559 25.540 1.00 90.88 97 SER A C 1
ATOM 783 O O . SER A 1 97 ? -8.601 -16.273 26.459 1.00 90.88 97 SER A O 1
ATOM 785 N N . CYS A 1 98 ? -10.114 -17.665 25.558 1.00 91.56 98 CYS A N 1
ATOM 786 C CA . CYS A 1 98 ? -10.015 -18.665 26.609 1.00 91.56 98 CYS A CA 1
ATOM 787 C C . CYS A 1 98 ? -8.673 -19.398 26.530 1.00 91.56 98 CYS A C 1
ATOM 789 O O . CYS A 1 98 ? -8.343 -19.989 25.506 1.00 91.56 98 CYS A O 1
ATOM 791 N N . HIS A 1 99 ? -7.927 -19.441 27.635 1.00 89.44 99 HIS A N 1
ATOM 792 C CA . HIS A 1 99 ? -6.637 -20.138 27.690 1.00 89.44 99 HIS A CA 1
ATOM 793 C C . HIS A 1 99 ? -6.756 -21.671 27.640 1.00 89.44 99 HIS A C 1
ATOM 795 O O . HIS A 1 99 ? -5.743 -22.350 27.524 1.00 89.44 99 HIS A O 1
ATOM 801 N N . LYS A 1 100 ? -7.962 -22.227 27.826 1.00 92.00 100 LYS A N 1
ATOM 802 C CA . LYS A 1 100 ? -8.189 -23.678 27.875 1.00 92.00 100 LYS A CA 1
ATOM 803 C C . LYS A 1 100 ? -8.629 -24.231 26.522 1.00 92.00 100 LYS A C 1
ATOM 805 O O . LYS A 1 100 ? -8.105 -25.247 26.095 1.00 92.00 100 LYS A O 1
ATOM 810 N N . CYS A 1 101 ? -9.582 -23.572 25.859 1.00 92.62 101 CYS A N 1
ATOM 811 C CA . CYS A 1 101 ? -10.151 -24.041 24.589 1.00 92.62 101 CYS A CA 1
ATOM 812 C C . CYS A 1 101 ? -9.852 -23.134 23.384 1.00 92.62 101 CYS A C 1
ATOM 814 O O . CYS A 1 101 ? -10.224 -23.478 22.270 1.00 92.62 101 CYS A O 1
ATOM 816 N N . GLY A 1 102 ? -9.226 -21.968 23.581 1.00 88.50 102 GLY A N 1
ATOM 817 C CA . GLY A 1 102 ? -8.888 -21.035 22.499 1.00 88.50 102 GLY A CA 1
ATOM 818 C C . GLY A 1 102 ? -10.055 -20.201 21.955 1.00 88.50 102 GLY A C 1
ATOM 819 O O . GLY A 1 102 ? -9.831 -19.325 21.124 1.00 88.50 102 GLY A O 1
ATOM 820 N N . ILE A 1 103 ? -11.288 -20.418 22.427 1.00 90.94 103 ILE A N 1
ATOM 821 C CA . ILE A 1 103 ? -12.470 -19.685 21.949 1.00 90.94 103 ILE A CA 1
ATOM 822 C C . ILE A 1 103 ? -12.474 -18.243 22.460 1.00 90.94 103 ILE A C 1
ATOM 824 O O . ILE A 1 103 ? -12.132 -17.966 23.613 1.00 90.94 103 ILE A O 1
ATOM 828 N N . ASN A 1 104 ? -12.891 -17.322 21.592 1.00 90.62 104 ASN A N 1
ATOM 829 C CA . ASN A 1 104 ? -13.084 -15.918 21.928 1.00 90.62 104 ASN A CA 1
ATOM 830 C C . ASN A 1 104 ? -14.458 -15.705 22.565 1.00 90.62 104 ASN A C 1
ATOM 832 O O . ASN A 1 104 ? -15.477 -16.029 21.969 1.00 90.62 104 ASN A O 1
ATOM 836 N N . ASN A 1 105 ? -14.471 -15.109 23.751 1.00 90.00 105 ASN A N 1
ATOM 837 C CA . ASN A 1 105 ? -15.674 -14.759 24.503 1.00 90.00 105 ASN A CA 1
ATOM 838 C C . ASN A 1 105 ? -15.807 -13.233 24.569 1.00 90.00 105 ASN A C 1
ATOM 840 O O . ASN A 1 105 ? -14.825 -12.506 24.355 1.00 90.00 105 ASN A O 1
ATOM 844 N N . TYR A 1 106 ? -16.995 -12.713 24.878 1.00 88.81 106 TYR A N 1
ATOM 845 C CA . TYR A 1 106 ? -17.188 -11.270 25.000 1.00 88.81 106 TYR A CA 1
ATOM 846 C C . TYR A 1 106 ? -16.492 -10.740 26.254 1.00 88.81 106 TYR A C 1
ATOM 848 O O . TYR A 1 106 ? -16.387 -11.409 27.279 1.00 88.81 106 TYR A O 1
ATOM 856 N N . ARG A 1 107 ? -16.030 -9.484 26.220 1.00 84.44 107 ARG A N 1
ATOM 857 C CA . ARG A 1 107 ? -15.343 -8.858 27.364 1.00 84.44 107 ARG A CA 1
ATOM 858 C C . ARG A 1 107 ? -16.175 -8.867 28.652 1.00 84.44 107 ARG A C 1
ATOM 860 O O . ARG A 1 107 ? -15.558 -8.915 29.718 1.00 84.44 107 ARG A O 1
ATOM 867 N N . LYS A 1 108 ? -17.507 -8.805 28.536 1.00 86.12 108 LYS A N 1
ATOM 868 C CA . LYS A 1 108 ? -18.464 -8.846 29.653 1.00 86.12 108 LYS A CA 1
ATOM 869 C C . LYS A 1 108 ? -18.562 -10.227 30.311 1.00 86.12 108 LYS A C 1
ATOM 871 O O . LYS A 1 108 ? -18.915 -10.298 31.481 1.00 86.12 108 LYS A O 1
ATOM 876 N N . ASP A 1 109 ? -18.217 -11.287 29.585 1.00 89.81 109 ASP A N 1
ATOM 877 C CA . ASP A 1 109 ? -18.333 -12.648 30.090 1.00 89.81 109 ASP A CA 1
ATOM 878 C C . ASP A 1 109 ? -17.186 -12.913 31.067 1.00 89.81 109 ASP A C 1
ATOM 880 O O . ASP A 1 109 ? -16.008 -12.684 30.764 1.00 89.81 109 ASP A O 1
ATOM 884 N N . THR A 1 110 ? -17.534 -13.372 32.264 1.00 91.00 110 THR A N 1
ATOM 885 C CA . THR A 1 110 ? -16.583 -13.764 33.314 1.00 91.00 110 THR A CA 1
ATOM 886 C C . THR A 1 110 ? -16.145 -15.219 33.176 1.00 91.00 110 THR A C 1
ATOM 888 O O . THR A 1 110 ? -15.155 -15.621 33.784 1.00 91.00 110 THR A O 1
ATOM 891 N N . VAL A 1 111 ? -16.851 -15.992 32.351 1.00 93.88 111 VAL A N 1
ATOM 892 C CA . VAL A 1 111 ? -16.664 -17.425 32.134 1.00 93.88 111 VAL A CA 1
ATOM 893 C C . VAL A 1 111 ? -16.721 -17.710 30.633 1.00 93.88 111 VAL A C 1
ATOM 895 O O . VAL A 1 111 ? -17.403 -17.006 29.893 1.00 93.88 111 VAL A O 1
ATOM 898 N N . CYS A 1 112 ? -15.961 -18.700 30.163 1.00 94.88 112 CYS A N 1
ATOM 899 C CA . CYS A 1 112 ? -16.015 -19.129 28.772 1.00 94.88 112 CYS A CA 1
ATOM 900 C C . CYS A 1 112 ? 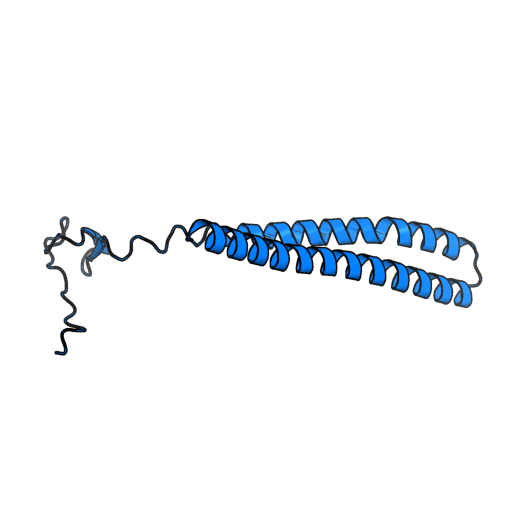-17.333 -19.850 28.470 1.00 94.88 112 CYS A C 1
ATOM 902 O O . CYS A 1 112 ? -17.644 -20.840 29.132 1.00 94.88 112 CYS A O 1
ATOM 904 N N . ASP A 1 113 ? -18.026 -19.407 27.423 1.00 93.31 113 ASP A N 1
ATOM 905 C CA . ASP A 1 113 ? -19.329 -19.925 26.985 1.00 93.31 113 ASP A CA 1
ATOM 906 C C . ASP A 1 113 ? -19.271 -21.409 26.584 1.00 93.31 113 ASP A C 1
ATOM 908 O O . ASP A 1 113 ? -20.210 -22.170 26.780 1.00 93.31 113 ASP A O 1
ATOM 912 N N . PHE A 1 114 ? -18.116 -21.857 26.086 1.00 93.50 114 PHE A N 1
ATOM 913 C CA . PHE A 1 114 ? -17.938 -23.233 25.629 1.00 93.50 114 PHE A CA 1
ATOM 914 C C . PHE A 1 114 ? -17.483 -24.202 26.725 1.00 93.50 114 PHE A C 1
ATOM 916 O O . PHE A 1 114 ? -17.991 -25.311 26.829 1.00 93.50 114 PHE A O 1
ATOM 923 N N . CYS A 1 115 ? -16.474 -23.827 27.520 1.00 94.75 115 CYS A N 1
ATOM 924 C CA . CYS A 1 115 ? -15.800 -24.765 28.430 1.00 94.75 115 CYS A CA 1
ATOM 925 C C . CYS A 1 115 ? -15.939 -24.421 29.916 1.00 94.75 115 CYS A C 1
ATOM 927 O O . CYS A 1 115 ? -15.294 -25.065 30.746 1.00 94.75 115 CYS A O 1
ATOM 929 N N . GLY A 1 116 ? -16.683 -23.368 30.261 1.00 93.38 116 GLY A N 1
ATOM 930 C CA . GLY A 1 116 ? -16.903 -22.961 31.649 1.00 93.38 116 GLY A CA 1
ATOM 931 C C . GLY A 1 116 ? -15.658 -22.425 32.367 1.00 93.38 116 GLY A C 1
ATOM 932 O O . GLY A 1 116 ? -15.678 -22.226 33.577 1.00 93.38 116 GLY A O 1
ATOM 933 N N . THR A 1 117 ? -14.542 -22.203 31.662 1.00 93.81 117 THR A N 1
ATOM 934 C CA . THR A 1 117 ? -13.299 -21.737 32.301 1.00 93.81 117 THR A CA 1
ATOM 935 C C . THR A 1 117 ? -13.398 -20.250 32.641 1.00 93.81 117 THR A C 1
ATOM 937 O O . THR A 1 117 ? -13.749 -19.467 31.753 1.00 93.81 117 THR A O 1
ATOM 940 N N . PRO A 1 118 ? -13.072 -19.831 33.877 1.00 92.19 118 PRO A N 1
ATOM 941 C CA . PRO A 1 118 ? -13.137 -18.430 34.264 1.00 92.19 118 PRO A CA 1
ATOM 942 C C . PRO A 1 118 ? -12.119 -17.589 33.493 1.00 92.19 118 PRO A C 1
ATOM 944 O O . PRO A 1 118 ? -11.017 -18.029 33.153 1.00 92.19 118 PRO A O 1
ATOM 947 N N . LYS A 1 119 ? -12.489 -16.341 33.230 1.00 90.31 119 LYS A N 1
ATOM 948 C CA . LYS A 1 119 ? -11.616 -15.352 32.613 1.00 90.31 119 LYS A CA 1
ATOM 949 C C . LYS A 1 119 ? -10.438 -15.058 33.536 1.00 90.31 119 LYS A C 1
ATOM 951 O O . LYS A 1 119 ? -10.623 -14.642 34.677 1.00 90.31 119 LYS A O 1
ATOM 956 N N . LYS A 1 120 ? -9.214 -15.199 33.023 1.00 83.06 120 LYS A N 1
ATOM 957 C CA . LYS A 1 120 ? -8.004 -14.820 33.762 1.00 83.06 120 LYS A CA 1
ATOM 958 C C . LYS A 1 120 ? -7.957 -13.294 33.886 1.00 83.06 120 LYS A C 1
ATOM 960 O O . LYS A 1 120 ? -7.698 -12.591 32.908 1.00 83.06 120 LYS A O 1
ATOM 965 N N . ILE A 1 121 ? -8.259 -12.772 35.071 1.00 72.75 121 ILE A N 1
ATOM 966 C CA . ILE A 1 121 ? -8.082 -11.353 35.378 1.00 72.75 121 ILE A CA 1
ATOM 967 C C . ILE A 1 121 ? -6.587 -11.156 35.623 1.00 72.75 121 ILE A C 1
ATOM 969 O O . ILE A 1 121 ? -6.077 -11.466 36.695 1.00 72.75 121 ILE A O 1
ATOM 973 N N . ASN A 1 122 ? -5.852 -10.690 34.615 1.00 61.28 122 ASN A N 1
ATOM 974 C CA . ASN A 1 122 ? -4.485 -10.241 34.854 1.00 61.28 122 ASN A CA 1
ATOM 975 C C . ASN A 1 122 ? -4.569 -8.937 35.661 1.00 61.28 122 ASN A C 1
ATOM 977 O O . ASN A 1 122 ? -4.955 -7.900 35.124 1.00 61.28 122 ASN A O 1
ATOM 981 N N . HIS A 1 123 ? -4.232 -8.999 36.951 1.00 49.50 123 HIS A N 1
ATOM 982 C CA . HIS A 1 123 ? -4.127 -7.857 37.868 1.00 49.50 123 HIS A CA 1
ATOM 983 C C . HIS A 1 123 ? -2.918 -6.957 37.540 1.00 49.50 123 HIS A C 1
ATOM 985 O O . HIS A 1 123 ? -2.108 -6.642 38.404 1.00 49.50 123 HIS A O 1
ATOM 991 N N . THR A 1 124 ? -2.746 -6.548 36.286 1.00 51.34 124 THR A N 1
ATOM 992 C CA . THR A 1 124 ? -1.705 -5.588 35.905 1.00 51.34 124 THR A CA 1
ATOM 993 C C . THR A 1 124 ? -2.352 -4.224 35.711 1.00 51.34 124 THR A C 1
ATOM 995 O O . THR A 1 124 ? -3.035 -4.010 34.710 1.00 51.34 124 THR A O 1
ATOM 998 N N . ASN A 1 125 ? -2.095 -3.334 36.677 1.00 50.09 125 ASN A N 1
ATOM 999 C CA . ASN A 1 125 ? -2.423 -1.900 36.740 1.00 50.09 125 ASN A CA 1
ATOM 1000 C C . ASN A 1 125 ? -3.686 -1.521 37.533 1.00 50.09 125 ASN A C 1
ATOM 1002 O O . ASN A 1 125 ? -4.598 -0.883 37.015 1.00 50.09 125 ASN A O 1
ATOM 1006 N N . ILE A 1 126 ? -3.675 -1.831 38.832 1.00 51.91 126 ILE A N 1
ATOM 1007 C CA . ILE A 1 126 ? -4.254 -0.940 39.850 1.00 51.91 126 ILE A CA 1
ATOM 1008 C C . ILE A 1 126 ? -3.121 -0.620 40.831 1.00 51.91 126 ILE A C 1
ATOM 1010 O O . ILE A 1 126 ? -3.014 -1.200 41.907 1.00 51.91 126 ILE A O 1
ATOM 1014 N N . SER A 1 127 ? -2.209 0.250 40.413 1.00 44.16 127 SER A N 1
ATOM 1015 C CA . SER A 1 127 ? -1.332 0.970 41.333 1.00 44.16 127 SER A CA 1
ATOM 1016 C C . SER A 1 127 ? -1.868 2.394 41.420 1.00 44.16 127 SER A C 1
ATOM 1018 O O . SER A 1 127 ? -1.853 3.095 40.411 1.00 44.16 127 SER A O 1
ATOM 1020 N N . LYS A 1 128 ? -2.418 2.672 42.608 1.00 41.22 128 LYS A N 1
ATOM 1021 C CA . LYS A 1 128 ? -2.823 3.941 43.234 1.00 41.22 128 LYS A CA 1
ATOM 1022 C C . LYS A 1 128 ? -2.547 5.233 42.470 1.00 41.22 128 LYS A C 1
ATOM 1024 O O . LYS A 1 128 ? -1.376 5.460 42.106 1.00 41.22 128 LYS A O 1
#

Radius of gyration: 29.83 Å; chains: 1; bounding box: 53×52×81 Å

Foldseek 3Di:
DVVVVVVVVVVVVCCVVVVVLVVVLVVLLVVLLVVLVVVLVVVCVVVVDPVSNVVSVVCSVVVSVVVNVVVVVVVCVVVVVPPPVVPPPPCPQFWDADPPPRDIDGPPDQADPPPRHGDPDPPPDPDD

InterPro domains:
  IPR001876 Zinc finger, RanBP2-type [PF00641] (92-120)
  IPR001876 Zinc finger, RanBP2-type [PS01358] (96-115)
  IPR001876 Zinc finger, RanBP2-type [PS50199] (92-121)

Sequence (128 aa):
MFAIIVDYFLAKFIYSKFNSFFAGILFSLLSGIFSGFIFGLITGLILGDDTYQARAMIGATLHPFVTSIIFIVIYLKNNFKSNTLLSFKQTRSKYWSCHKCGINNYRKDTVCDFCGTPKKINHTNISK

pLDDT: mean 72.22, std 12.67, range [41.22, 94.88]

Organism: NCBI:txid1969733

Secondary structure (DSSP, 8-state):
-HHHHHHHHHHHHHHHHHHHHHHHHHHHHHHHHHHHHHHHHHHHHHH--HHHHHHHHHHHHHHHHHHHHHHHHHHHHHHHTTSSSSSSSS-TTTEEE-TTT--EEETT-SB-TTT-PBP---------